Protein AF-A0A938A1R9-F1 (afdb_monomer)

Nearest PDB structures (foldseek):
  5y5z-assembly1_G  TM=2.661E-01  e=8.481E+00  Thermus thermophilus HB8

Secondary structure (DSSP, 8-state):
--HHHHHHHHHHHHHHHHHHHHHHHHHHHHHHHHHHHHHHHHHHHHHHHHHHHHHHHHHHHHHHHHHHHHS----EEEEEEETTEEEEEEESPPPPP-----

Solvent-accessible surface area (backbone atoms only — not comparable to full-atom values): 5990 Å² total; per-residue (Å²): 130,63,65,68,55,50,54,50,52,51,51,52,51,53,51,51,52,52,51,53,52,50,50,53,50,51,53,53,49,50,57,49,48,57,53,48,53,52,54,47,56,56,46,50,60,48,49,56,53,49,52,52,52,49,51,52,51,51,51,53,51,50,52,51,52,50,50,65,69,64,54,76,72,67,58,42,74,45,81,43,74,55,97,90,40,82,41,77,44,69,46,59,73,68,84,72,83,82,80,73,87,130

Structure (mmCIF, N/CA/C/O backbone):
data_AF-A0A938A1R9-F1
#
_entry.id   AF-A0A938A1R9-F1
#
loop_
_atom_site.group_PDB
_atom_site.id
_atom_site.type_symbol
_atom_site.label_atom_id
_atom_site.label_alt_id
_atom_site.label_comp_id
_atom_site.label_asym_id
_atom_site.label_entity_id
_atom_site.label_seq_id
_atom_site.pdbx_PDB_ins_code
_atom_site.Cartn_x
_atom_site.Cartn_y
_atom_site.Cartn_z
_atom_site.occupancy
_atom_site.B_iso_or_equiv
_atom_site.auth_seq_id
_atom_site.auth_comp_id
_atom_site.auth_asym_id
_atom_site.auth_atom_id
_atom_site.pdbx_PDB_model_num
ATOM 1 N N . MET A 1 1 ? 34.273 8.611 -51.301 1.00 59.75 1 MET A N 1
ATOM 2 C CA . MET A 1 1 ? 32.966 8.054 -50.863 1.00 59.75 1 MET A CA 1
ATOM 3 C C . MET A 1 1 ? 33.027 7.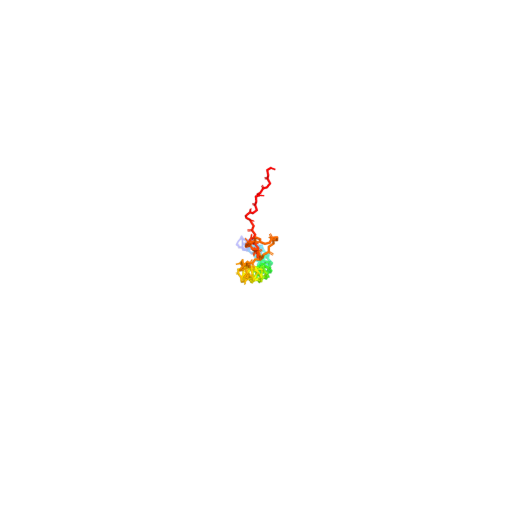185 -49.592 1.00 59.75 1 MET A C 1
ATOM 5 O O . MET A 1 1 ? 32.008 6.648 -49.179 1.00 59.75 1 MET A O 1
ATOM 9 N N . THR A 1 2 ? 34.175 7.052 -48.923 1.00 74.62 2 THR A N 1
ATOM 10 C CA . THR A 1 2 ? 34.381 6.129 -47.786 1.00 74.62 2 THR A CA 1
ATOM 11 C C . THR A 1 2 ? 34.028 6.716 -46.416 1.00 74.62 2 THR A C 1
ATOM 13 O O . THR A 1 2 ? 33.474 6.001 -45.588 1.00 74.62 2 THR A O 1
ATOM 16 N N . LYS A 1 3 ? 34.261 8.016 -46.188 1.00 79.62 3 LYS A N 1
ATOM 17 C CA . LYS A 1 3 ? 34.025 8.672 -44.886 1.00 79.62 3 LYS A CA 1
ATOM 18 C C . LYS A 1 3 ? 32.556 8.616 -44.438 1.00 79.62 3 LYS A C 1
ATOM 20 O O . LYS A 1 3 ? 32.269 8.123 -43.359 1.00 79.62 3 LYS A O 1
ATOM 25 N N . ALA A 1 4 ? 31.623 8.968 -45.325 1.00 83.81 4 ALA A N 1
ATOM 26 C CA . ALA A 1 4 ? 30.187 8.938 -45.028 1.00 83.81 4 ALA A CA 1
ATOM 27 C C . ALA A 1 4 ? 29.658 7.535 -44.660 1.00 83.81 4 ALA A C 1
ATOM 29 O O . ALA A 1 4 ? 28.756 7.408 -43.836 1.00 83.81 4 ALA A O 1
ATOM 30 N N . ARG A 1 5 ? 30.230 6.467 -45.238 1.00 84.12 5 ARG A N 1
ATOM 31 C CA . ARG A 1 5 ? 29.880 5.081 -44.883 1.00 84.12 5 ARG A CA 1
ATOM 32 C C . ARG A 1 5 ? 30.386 4.695 -43.493 1.00 84.12 5 ARG A C 1
ATOM 34 O O . ARG A 1 5 ? 29.687 3.982 -42.779 1.00 84.12 5 ARG A O 1
ATOM 41 N N . ILE A 1 6 ? 31.577 5.159 -43.119 1.00 86.38 6 ILE A N 1
ATOM 42 C CA . ILE A 1 6 ? 32.154 4.933 -41.787 1.00 86.38 6 ILE A CA 1
ATOM 43 C C . ILE A 1 6 ? 31.326 5.680 -40.737 1.00 86.38 6 ILE A C 1
ATOM 45 O O . ILE A 1 6 ? 30.896 5.065 -39.765 1.00 86.38 6 ILE A O 1
ATOM 49 N N . ASP A 1 7 ? 30.997 6.949 -40.990 1.00 90.00 7 ASP A N 1
ATOM 50 C CA . ASP A 1 7 ? 30.178 7.769 -40.090 1.00 90.00 7 ASP A CA 1
ATOM 51 C C . ASP A 1 7 ? 28.774 7.169 -39.896 1.00 90.00 7 ASP A C 1
ATOM 53 O O . ASP A 1 7 ? 28.257 7.110 -38.782 1.00 90.00 7 ASP A O 1
ATOM 57 N N . HIS A 1 8 ? 28.159 6.657 -40.968 1.00 91.38 8 HIS A N 1
ATOM 58 C CA . HIS A 1 8 ? 26.869 5.973 -40.878 1.00 91.38 8 HIS A CA 1
ATOM 59 C C . HIS A 1 8 ? 26.962 4.671 -40.070 1.00 91.38 8 HIS A C 1
ATOM 61 O O . HIS A 1 8 ? 26.070 4.370 -39.275 1.00 91.38 8 HIS A O 1
ATOM 67 N N . ARG A 1 9 ? 28.021 3.875 -40.260 1.00 92.81 9 ARG A N 1
ATOM 68 C CA . ARG A 1 9 ? 28.226 2.638 -39.493 1.00 92.81 9 ARG A CA 1
ATOM 69 C C . ARG A 1 9 ? 28.421 2.938 -38.010 1.00 92.81 9 ARG A C 1
ATOM 71 O O . ARG A 1 9 ? 27.839 2.249 -37.180 1.00 92.81 9 ARG A O 1
ATOM 78 N N . GLN A 1 10 ? 29.188 3.976 -37.696 1.00 94.44 10 GLN A N 1
ATOM 79 C CA . GLN A 1 10 ? 29.431 4.407 -36.326 1.00 94.44 10 GLN A CA 1
ATOM 80 C C . GLN A 1 10 ? 28.129 4.837 -35.636 1.00 94.44 10 GLN A C 1
ATOM 82 O O . GLN A 1 10 ? 27.797 4.317 -34.574 1.00 94.44 10 GLN A O 1
ATOM 87 N N . ARG A 1 11 ? 27.316 5.670 -36.299 1.00 95.44 11 ARG A N 1
ATOM 88 C CA . ARG A 1 11 ? 25.992 6.071 -35.789 1.00 95.44 11 ARG A CA 1
ATOM 89 C C . ARG A 1 11 ? 25.046 4.889 -35.591 1.00 95.44 11 ARG A C 1
ATOM 91 O O . ARG A 1 11 ? 24.298 4.863 -34.621 1.00 95.44 11 ARG A O 1
ATOM 98 N N . ALA A 1 12 ? 25.065 3.907 -36.492 1.00 95.50 12 ALA A N 1
ATOM 99 C CA . ALA A 1 12 ? 24.231 2.713 -36.356 1.00 95.50 12 ALA A CA 1
ATOM 100 C C . ALA A 1 12 ? 24.615 1.881 -35.120 1.00 95.50 12 ALA A C 1
ATOM 102 O O . ALA A 1 12 ? 23.736 1.373 -34.426 1.00 95.50 12 ALA A O 1
ATOM 103 N N . ILE A 1 13 ? 25.913 1.779 -34.817 1.00 96.75 13 ILE A N 1
ATOM 104 C CA . ILE A 1 13 ? 26.411 1.095 -33.616 1.00 96.75 13 ILE A CA 1
ATOM 105 C C . ILE A 1 13 ? 26.004 1.862 -32.354 1.00 96.75 13 ILE A C 1
ATOM 107 O O . ILE A 1 13 ? 25.483 1.259 -31.419 1.00 96.75 13 ILE A O 1
ATOM 111 N N . GL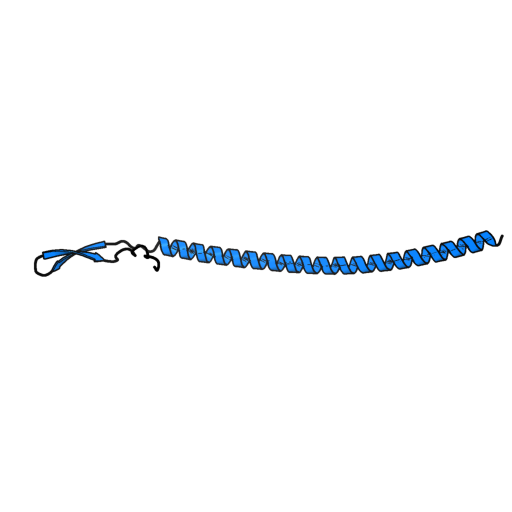U A 1 14 ? 26.182 3.184 -32.339 1.00 96.81 14 GLU A N 1
ATOM 112 C CA . GLU A 1 14 ? 25.802 4.041 -31.208 1.00 96.81 14 GLU A CA 1
ATOM 113 C C . GLU A 1 14 ? 24.300 3.965 -30.912 1.00 96.81 14 GLU A C 1
ATOM 115 O O . GLU A 1 14 ? 23.900 3.775 -29.763 1.00 96.81 14 GLU A O 1
ATOM 120 N N . LEU A 1 15 ? 23.462 4.030 -31.952 1.00 97.25 15 LEU A N 1
ATOM 121 C CA . LEU A 1 15 ? 22.013 3.877 -31.819 1.00 97.25 15 LEU A CA 1
ATOM 122 C C . LEU A 1 15 ? 21.628 2.482 -31.324 1.00 97.25 15 LEU A C 1
ATOM 124 O O . LEU A 1 15 ? 20.757 2.364 -30.465 1.00 97.25 15 LEU A O 1
ATOM 128 N N . SER A 1 16 ? 22.285 1.430 -31.821 1.00 97.50 16 SER A N 1
ATOM 129 C CA . SER A 1 16 ? 22.047 0.066 -31.343 1.00 97.50 16 SER A CA 1
ATOM 130 C C . SER A 1 16 ? 22.394 -0.074 -29.861 1.00 97.50 16 SER A C 1
ATOM 132 O O . SER A 1 16 ? 21.628 -0.676 -29.115 1.00 97.50 16 SER A O 1
ATOM 134 N N . ALA A 1 17 ? 23.514 0.502 -29.418 1.00 97.69 17 ALA A N 1
ATOM 135 C CA . ALA A 1 17 ? 23.912 0.475 -28.015 1.00 97.69 17 ALA A CA 1
ATOM 136 C C . ALA A 1 17 ? 22.917 1.245 -27.131 1.00 97.69 17 ALA A C 1
ATOM 138 O O . ALA A 1 17 ? 22.474 0.729 -26.105 1.00 97.69 17 ALA A O 1
ATOM 139 N N . ALA A 1 18 ? 22.502 2.444 -27.551 1.00 98.00 18 ALA A N 1
ATOM 140 C CA . ALA A 1 18 ? 21.504 3.238 -26.835 1.00 98.00 18 ALA A CA 1
ATOM 141 C C . ALA A 1 18 ? 20.146 2.517 -26.736 1.00 98.00 18 ALA A C 1
ATOM 143 O O . ALA A 1 18 ? 19.482 2.552 -25.697 1.00 98.00 18 ALA A O 1
ATOM 144 N N . LEU A 1 19 ? 19.738 1.822 -27.799 1.00 97.94 19 LEU A N 1
ATOM 145 C CA . LEU A 1 19 ? 18.500 1.049 -27.831 1.00 97.94 19 LEU A CA 1
ATOM 146 C C . LEU A 1 19 ? 18.546 -0.156 -26.879 1.00 97.94 19 LEU A C 1
ATOM 148 O O . LEU A 1 19 ? 17.571 -0.424 -26.183 1.00 97.94 19 LEU A O 1
ATOM 152 N N . GLU A 1 20 ? 19.674 -0.858 -26.793 1.00 98.25 20 GLU A N 1
ATOM 153 C CA . GLU A 1 20 ? 19.824 -1.958 -25.832 1.00 98.25 20 GLU A CA 1
ATOM 154 C C . GLU A 1 20 ? 19.837 -1.463 -24.379 1.00 98.25 20 GLU A C 1
ATOM 156 O O . GLU A 1 20 ? 19.155 -2.036 -23.527 1.00 98.25 20 GLU A O 1
ATOM 161 N N . ILE A 1 21 ? 20.505 -0.340 -24.097 1.00 98.12 21 ILE A N 1
ATOM 162 C CA . ILE A 1 21 ? 20.482 0.281 -22.762 1.00 98.12 21 ILE A CA 1
ATOM 163 C C . ILE A 1 21 ? 19.053 0.672 -22.370 1.00 98.12 21 ILE A C 1
ATOM 165 O O . ILE A 1 21 ? 18.602 0.368 -21.265 1.00 98.12 21 ILE A O 1
ATOM 169 N N . THR A 1 22 ? 18.318 1.321 -23.273 1.00 98.12 22 THR A N 1
ATOM 170 C CA . THR A 1 22 ? 16.947 1.776 -22.990 1.00 98.12 22 THR A CA 1
ATOM 171 C C . THR A 1 22 ? 15.968 0.616 -22.828 1.00 98.12 22 THR A C 1
ATOM 173 O O . THR A 1 22 ? 15.101 0.680 -21.957 1.00 98.12 22 THR A O 1
ATOM 176 N N . LYS A 1 23 ? 16.117 -0.477 -23.590 1.00 98.44 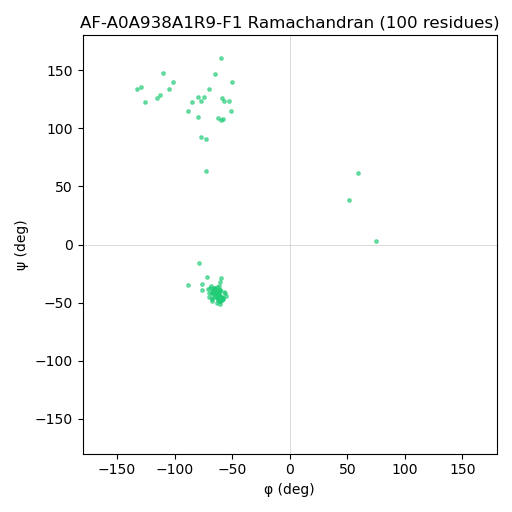23 LYS A N 1
ATOM 177 C CA . LYS A 1 23 ? 15.352 -1.715 -23.362 1.00 98.44 23 LYS A CA 1
ATOM 178 C C . LYS A 1 23 ? 15.620 -2.287 -21.975 1.00 98.44 23 LYS A C 1
ATOM 180 O O . LYS A 1 23 ? 14.668 -2.554 -21.248 1.00 98.44 23 LYS A O 1
ATOM 185 N N . PHE A 1 24 ? 16.892 -2.409 -21.596 1.00 98.44 24 PHE A N 1
ATOM 186 C CA . PHE A 1 24 ? 17.273 -2.916 -20.282 1.00 98.44 24 PHE A CA 1
ATOM 187 C C . PHE A 1 24 ? 16.681 -2.063 -19.153 1.00 98.44 24 PHE A C 1
ATOM 189 O O . PHE A 1 24 ? 16.081 -2.591 -18.219 1.00 98.44 24 PHE A O 1
ATOM 196 N N . GLN A 1 25 ? 16.782 -0.736 -19.262 1.00 98.44 25 GLN A N 1
ATOM 197 C CA . GLN A 1 25 ? 16.194 0.188 -18.291 1.00 98.44 25 GLN A CA 1
ATOM 198 C C . GLN A 1 25 ? 14.671 0.056 -18.221 1.00 98.44 25 GLN A C 1
ATOM 200 O O . GLN A 1 25 ? 14.115 -0.028 -17.130 1.00 98.44 25 GLN A O 1
ATOM 205 N N . ARG A 1 26 ? 13.987 -0.006 -19.369 1.00 98.31 26 ARG A N 1
ATOM 206 C CA . ARG A 1 26 ? 12.532 -0.202 -19.425 1.00 98.31 26 ARG A CA 1
ATOM 207 C C . ARG A 1 26 ? 12.121 -1.490 -18.718 1.00 98.31 26 ARG A C 1
ATOM 209 O O . ARG A 1 26 ? 11.161 -1.477 -17.952 1.00 98.31 26 ARG A O 1
ATOM 216 N N . ASP A 1 27 ? 12.824 -2.584 -18.975 1.00 98.50 27 ASP A N 1
ATOM 217 C CA . ASP A 1 27 ? 12.491 -3.883 -18.395 1.00 98.50 27 ASP A CA 1
ATOM 218 C C . ASP A 1 27 ? 12.772 -3.892 -16.881 1.00 98.50 27 ASP A C 1
ATOM 220 O O . ASP A 1 27 ? 11.952 -4.383 -16.104 1.00 98.50 27 ASP A O 1
ATOM 224 N N . ALA A 1 28 ? 13.845 -3.228 -16.435 1.00 98.38 28 ALA A N 1
ATOM 225 C CA . ALA A 1 28 ? 14.115 -3.004 -15.016 1.00 98.38 28 ALA A CA 1
ATOM 226 C C . ALA A 1 28 ? 13.016 -2.167 -14.334 1.00 98.38 28 ALA A C 1
ATOM 228 O O . ALA A 1 28 ? 12.568 -2.517 -13.241 1.00 98.38 28 ALA A O 1
ATOM 229 N N . TYR A 1 29 ? 12.542 -1.093 -14.973 1.00 98.56 29 TYR A N 1
ATOM 230 C CA . TYR A 1 29 ? 11.450 -0.278 -14.438 1.00 98.56 29 TYR A CA 1
ATOM 231 C C . TYR A 1 29 ? 10.124 -1.036 -14.391 1.00 98.56 29 TYR A C 1
ATOM 233 O O . TYR A 1 29 ? 9.405 -0.918 -13.404 1.00 98.56 29 TYR A O 1
ATOM 241 N N . ARG A 1 30 ? 9.812 -1.862 -15.397 1.00 98.56 30 ARG A N 1
ATOM 242 C CA . ARG A 1 30 ? 8.621 -2.729 -15.372 1.00 98.56 30 ARG A CA 1
ATOM 243 C C . ARG A 1 30 ? 8.644 -3.684 -14.183 1.00 98.56 30 ARG A C 1
ATOM 245 O O . ARG A 1 30 ? 7.682 -3.720 -13.425 1.00 98.56 30 ARG A O 1
ATOM 252 N N . ALA A 1 31 ? 9.769 -4.358 -13.955 1.00 98.25 31 ALA A N 1
ATOM 253 C CA . ALA A 1 31 ? 9.925 -5.240 -12.800 1.00 98.25 31 ALA A CA 1
ATOM 254 C C . ALA A 1 31 ? 9.791 -4.487 -11.459 1.00 98.25 31 ALA A C 1
ATOM 256 O O . ALA A 1 31 ? 9.256 -5.017 -10.484 1.00 98.25 31 ALA A O 1
ATOM 257 N N . GLN A 1 32 ? 10.264 -3.237 -11.390 1.00 98.50 32 GLN A N 1
ATOM 258 C CA . GLN A 1 32 ? 10.076 -2.395 -10.206 1.00 98.50 32 GLN A CA 1
ATOM 259 C C . GLN A 1 32 ? 8.609 -2.009 -9.995 1.00 98.50 32 GLN A C 1
ATOM 261 O O . GLN A 1 32 ? 8.148 -2.062 -8.857 1.00 98.50 32 GLN A O 1
ATOM 266 N N . ILE A 1 33 ? 7.887 -1.657 -11.061 1.00 98.56 33 ILE A N 1
ATOM 267 C CA . ILE A 1 33 ? 6.457 -1.328 -11.006 1.00 98.56 33 ILE A CA 1
ATOM 268 C C . ILE A 1 33 ? 5.663 -2.529 -10.493 1.00 98.56 33 ILE A C 1
ATOM 270 O O . ILE A 1 33 ? 4.970 -2.392 -9.491 1.00 98.56 33 ILE A O 1
ATOM 274 N N . GLU A 1 34 ? 5.851 -3.717 -11.071 1.00 98.38 34 GLU A N 1
ATOM 275 C CA . GLU A 1 34 ? 5.155 -4.940 -10.635 1.00 98.38 34 GLU A CA 1
ATOM 276 C C . GLU A 1 34 ? 5.398 -5.238 -9.145 1.00 98.38 34 GLU A C 1
ATOM 278 O O . GLU A 1 34 ? 4.481 -5.559 -8.387 1.00 98.38 34 GLU A O 1
ATOM 283 N N . LYS A 1 35 ? 6.642 -5.070 -8.680 1.00 98.31 35 LYS A N 1
ATOM 284 C CA . LYS A 1 35 ? 6.989 -5.248 -7.265 1.00 98.31 35 LYS A CA 1
ATOM 285 C C . LYS A 1 35 ? 6.329 -4.201 -6.365 1.00 98.31 35 LYS A C 1
ATOM 287 O O . LYS A 1 35 ? 5.981 -4.510 -5.223 1.00 98.31 35 LYS A O 1
ATOM 292 N N . LEU A 1 36 ? 6.215 -2.958 -6.827 1.00 98.56 36 LEU A N 1
ATOM 293 C CA . LEU A 1 36 ? 5.553 -1.886 -6.083 1.00 98.56 36 LEU A CA 1
ATOM 294 C C . LEU A 1 36 ? 4.041 -2.107 -6.017 1.00 98.56 36 LEU A C 1
ATOM 296 O O . LEU A 1 36 ? 3.476 -1.961 -4.938 1.00 98.56 36 LEU A O 1
ATOM 300 N N . GLU A 1 37 ? 3.414 -2.533 -7.110 1.00 98.50 37 GLU A N 1
ATOM 301 C CA . GLU A 1 37 ? 1.991 -2.885 -7.156 1.00 98.50 37 GLU A CA 1
ATOM 302 C C . GLU A 1 37 ? 1.662 -4.015 -6.176 1.00 98.50 37 GLU A C 1
ATOM 304 O O . GLU A 1 37 ? 0.725 -3.900 -5.387 1.00 98.50 37 GLU A O 1
ATOM 309 N N . GLN A 1 38 ? 2.486 -5.069 -6.135 1.00 98.44 38 GLN A N 1
ATOM 310 C CA . GLN A 1 38 ? 2.333 -6.150 -5.155 1.00 98.44 38 GLN A CA 1
ATOM 311 C C . GLN A 1 38 ? 2.443 -5.642 -3.712 1.00 98.44 38 GLN A C 1
ATOM 313 O O . GLN A 1 38 ? 1.614 -5.971 -2.864 1.00 98.44 38 GLN A O 1
ATOM 318 N N . ARG A 1 39 ? 3.448 -4.805 -3.427 1.00 98.31 39 ARG A N 1
ATOM 319 C CA . ARG A 1 39 ? 3.639 -4.223 -2.089 1.00 98.31 39 ARG A CA 1
ATOM 320 C C . ARG A 1 39 ? 2.479 -3.329 -1.670 1.00 98.31 39 ARG A C 1
ATOM 322 O O . ARG A 1 39 ? 2.150 -3.312 -0.485 1.00 98.31 39 ARG A O 1
ATOM 329 N N . LEU A 1 40 ? 1.902 -2.589 -2.613 1.00 98.44 40 LEU A N 1
ATOM 330 C CA . LEU A 1 40 ? 0.750 -1.729 -2.375 1.00 98.44 40 LEU A CA 1
ATOM 331 C C . LEU A 1 40 ? -0.487 -2.574 -2.060 1.00 98.44 40 LEU A C 1
ATOM 333 O O . LEU A 1 40 ? -1.072 -2.396 -0.999 1.00 98.44 40 LEU A O 1
ATOM 337 N N . ALA A 1 41 ? -0.776 -3.596 -2.868 1.00 98.38 41 ALA A N 1
ATOM 338 C CA . ALA A 1 41 ? -1.876 -4.523 -2.604 1.00 98.38 41 ALA A CA 1
ATOM 339 C C . ALA A 1 41 ? -1.752 -5.217 -1.231 1.00 98.38 41 ALA A C 1
ATOM 341 O O . ALA A 1 41 ? -2.732 -5.367 -0.502 1.00 98.38 41 ALA A O 1
ATOM 342 N N . ASP A 1 42 ? -0.543 -5.622 -0.834 1.00 98.31 42 ASP A N 1
ATOM 343 C CA . ASP A 1 42 ? -0.310 -6.210 0.489 1.00 98.31 42 ASP A CA 1
ATOM 344 C C . ASP A 1 42 ? -0.403 -5.191 1.634 1.00 98.31 42 ASP A C 1
ATOM 346 O O . ASP A 1 42 ? -0.701 -5.562 2.775 1.00 98.31 42 ASP A O 1
ATOM 350 N N . ALA A 1 43 ? -0.117 -3.914 1.374 1.00 98.19 43 ALA A N 1
ATOM 351 C CA . ALA A 1 43 ? -0.336 -2.839 2.333 1.00 98.19 43 ALA A CA 1
ATOM 352 C C . ALA A 1 43 ? -1.831 -2.569 2.524 1.00 98.19 43 ALA A C 1
ATOM 354 O O . ALA A 1 43 ? -2.271 -2.535 3.672 1.00 98.19 43 ALA A O 1
ATOM 355 N N . ASP A 1 44 ? -2.601 -2.506 1.440 1.00 98.50 44 ASP A N 1
ATOM 356 C CA . ASP A 1 44 ? -4.049 -2.289 1.480 1.00 98.50 44 ASP A CA 1
ATOM 357 C C . ASP A 1 44 ? -4.748 -3.414 2.251 1.00 98.50 44 ASP A C 1
ATOM 359 O O . ASP A 1 44 ? -5.432 -3.161 3.240 1.00 98.50 44 ASP A O 1
ATOM 363 N N . ARG A 1 45 ? -4.437 -4.683 1.950 1.00 98.44 45 ARG A N 1
ATOM 364 C CA . ARG A 1 45 ? -4.970 -5.830 2.716 1.00 98.44 45 ARG A CA 1
ATOM 365 C C . ARG A 1 45 ? -4.586 -5.808 4.196 1.00 98.44 45 ARG A C 1
ATOM 367 O O . ARG A 1 45 ? -5.248 -6.434 5.028 1.00 98.44 45 ARG A O 1
ATOM 374 N N . ARG A 1 46 ? -3.440 -5.219 4.556 1.00 98.00 46 ARG A N 1
ATOM 375 C CA . ARG A 1 46 ? -3.046 -5.055 5.968 1.00 98.00 46 ARG A CA 1
ATOM 376 C C . ARG A 1 46 ? -3.828 -3.924 6.624 1.00 98.00 46 ARG A C 1
ATOM 378 O O . ARG A 1 46 ? -4.213 -4.096 7.777 1.00 98.00 46 ARG A O 1
ATOM 385 N N . ALA A 1 47 ? -4.063 -2.827 5.908 1.00 98.31 47 ALA A N 1
ATOM 386 C CA . ALA A 1 47 ? -4.873 -1.710 6.373 1.00 98.31 47 ALA A CA 1
ATOM 387 C C . ALA A 1 47 ? -6.324 -2.147 6.612 1.00 98.31 47 ALA A C 1
ATOM 389 O O . ALA A 1 47 ? -6.801 -2.015 7.732 1.00 98.31 47 ALA A O 1
ATOM 390 N N . GLU A 1 48 ? -6.960 -2.815 5.646 1.00 98.25 48 GLU A N 1
ATOM 391 C CA . GLU A 1 48 ? -8.330 -3.340 5.774 1.00 98.25 48 GLU A CA 1
ATOM 392 C C . GLU A 1 48 ? -8.485 -4.260 6.996 1.00 98.25 48 GLU A C 1
ATOM 394 O O . GLU A 1 48 ? -9.421 -4.140 7.786 1.00 98.25 48 GLU A O 1
ATOM 399 N N . ARG A 1 49 ? -7.523 -5.167 7.212 1.00 98.25 49 ARG A N 1
ATOM 400 C CA . ARG A 1 49 ? -7.516 -6.042 8.396 1.00 98.25 49 ARG A CA 1
ATOM 401 C C . ARG A 1 49 ? -7.329 -5.269 9.698 1.00 98.25 49 ARG A C 1
ATOM 403 O O . ARG A 1 49 ? -7.899 -5.657 10.717 1.00 98.25 49 ARG A O 1
ATOM 410 N N . ALA A 1 50 ? -6.501 -4.228 9.699 1.00 98.12 50 ALA A N 1
ATOM 411 C CA . ALA A 1 50 ? -6.303 -3.389 10.874 1.00 98.12 50 ALA A CA 1
ATOM 412 C C . ALA A 1 50 ? -7.571 -2.587 11.199 1.00 98.12 50 ALA A C 1
ATOM 414 O O . ALA A 1 50 ? -7.965 -2.535 12.362 1.00 98.12 50 ALA A O 1
ATOM 415 N N . GLU A 1 51 ? -8.241 -2.044 10.183 1.00 98.31 51 GLU A N 1
ATOM 416 C CA . GLU A 1 51 ? -9.519 -1.343 10.314 1.00 98.31 51 GLU A CA 1
ATOM 417 C C . GLU A 1 51 ? -10.617 -2.265 10.847 1.00 98.31 51 GLU A C 1
ATOM 419 O O . GLU A 1 51 ? -11.293 -1.908 11.811 1.00 98.31 51 GLU A O 1
ATOM 424 N N . ALA A 1 52 ? -10.739 -3.483 10.310 1.00 98.19 52 ALA A N 1
ATOM 425 C CA . ALA A 1 52 ? -11.705 -4.468 10.793 1.00 98.19 52 ALA A CA 1
ATOM 426 C C . ALA A 1 52 ? -11.491 -4.809 12.279 1.00 98.19 52 ALA A C 1
ATOM 428 O O . ALA A 1 52 ? -12.439 -4.810 13.064 1.00 98.19 52 ALA A O 1
ATOM 429 N N . ARG A 1 53 ? -10.235 -5.032 12.692 1.00 97.94 53 ARG A N 1
ATOM 430 C CA . ARG A 1 53 ? -9.890 -5.303 14.100 1.00 97.94 53 ARG A CA 1
ATOM 431 C C . ARG A 1 53 ? -10.154 -4.108 15.009 1.00 97.94 53 ARG A C 1
ATOM 433 O O . ARG A 1 53 ? -10.583 -4.291 16.146 1.00 97.94 53 ARG A O 1
ATOM 440 N N . LEU A 1 54 ? -9.876 -2.895 14.534 1.00 98.12 54 LEU A N 1
ATOM 441 C CA . LEU A 1 54 ? -10.151 -1.676 15.287 1.00 98.12 54 LEU A CA 1
ATOM 442 C C . LEU A 1 54 ? -11.656 -1.503 15.479 1.00 98.12 54 LEU A C 1
ATOM 444 O O . LEU A 1 54 ? -12.096 -1.237 16.594 1.00 98.12 54 LEU A O 1
ATOM 448 N N . HIS A 1 55 ? -12.439 -1.730 14.426 1.00 98.19 55 HIS A N 1
ATOM 449 C CA . HIS A 1 55 ? -13.891 -1.676 14.486 1.00 98.19 55 HIS A CA 1
ATOM 450 C C . HIS A 1 55 ? -14.464 -2.687 15.489 1.00 98.19 55 HIS A C 1
ATOM 452 O O . HIS A 1 55 ? -15.262 -2.310 16.346 1.00 98.19 55 HIS A O 1
ATOM 458 N N . GLU A 1 56 ? -14.006 -3.941 15.447 1.00 97.94 56 GLU A N 1
ATOM 459 C CA . GLU A 1 56 ? -14.396 -4.983 16.407 1.00 97.94 56 GLU A CA 1
ATOM 460 C C . GLU A 1 56 ? -14.058 -4.576 17.852 1.00 97.94 56 GLU A C 1
ATOM 462 O O . GLU A 1 56 ? -14.907 -4.642 18.742 1.00 97.94 56 GLU A O 1
ATOM 467 N N . ALA A 1 57 ? -12.842 -4.073 18.089 1.00 97.44 57 ALA A N 1
ATOM 468 C CA . ALA A 1 57 ? -12.428 -3.594 19.406 1.00 97.44 57 ALA A CA 1
ATOM 469 C C . ALA A 1 57 ? -13.285 -2.418 19.897 1.00 97.44 57 ALA A C 1
ATOM 471 O O . ALA A 1 57 ? -13.682 -2.388 21.063 1.00 97.44 57 ALA A O 1
ATOM 472 N N . THR A 1 58 ? -13.615 -1.469 19.018 1.00 97.50 58 THR A N 1
ATOM 473 C CA . THR A 1 58 ? -14.505 -0.351 19.347 1.00 97.50 58 THR A CA 1
ATOM 474 C C . THR A 1 58 ? -15.903 -0.839 19.724 1.00 97.50 58 THR A C 1
ATOM 476 O O . THR A 1 58 ? -16.457 -0.362 20.714 1.00 97.50 58 THR A O 1
ATOM 479 N N . GLN A 1 59 ? -16.462 -1.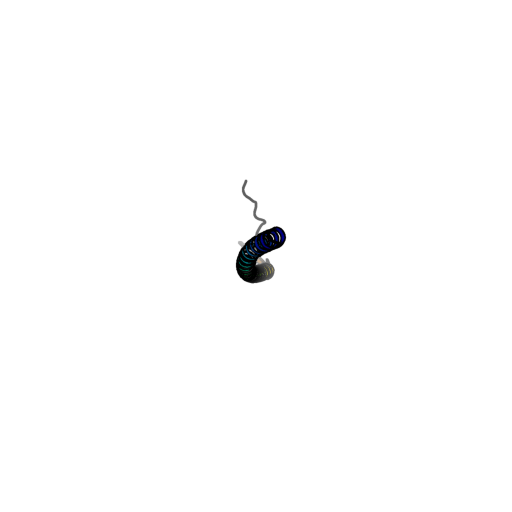813 19.000 1.00 97.62 59 GLN A N 1
ATOM 480 C CA . GLN A 1 59 ? -17.757 -2.404 19.351 1.00 97.62 59 GLN A CA 1
ATOM 481 C C . GLN A 1 59 ? -17.713 -3.097 20.717 1.00 97.62 59 GLN A C 1
ATOM 483 O O . GLN A 1 59 ? -18.587 -2.863 21.551 1.00 97.62 59 GLN A O 1
ATOM 488 N N . MET A 1 60 ? -16.682 -3.907 20.981 1.00 96.69 60 MET A N 1
ATOM 489 C CA . MET A 1 60 ? -16.512 -4.576 22.276 1.00 96.69 60 MET A CA 1
ATOM 490 C C . MET A 1 60 ? -16.428 -3.570 23.429 1.00 96.69 60 MET A C 1
ATOM 492 O O . MET A 1 60 ? -17.115 -3.733 24.437 1.00 96.69 60 MET A O 1
ATOM 496 N N . LEU A 1 61 ? -15.637 -2.504 23.270 1.00 95.94 61 LEU A N 1
ATOM 497 C CA . LEU A 1 61 ? -15.515 -1.442 24.272 1.00 95.94 61 LEU A CA 1
ATOM 498 C C . LEU A 1 61 ? -16.827 -0.677 24.470 1.00 95.94 61 LEU A C 1
ATOM 500 O O . LEU A 1 61 ? -17.189 -0.377 25.605 1.00 95.94 61 LEU A O 1
ATOM 504 N N . SER A 1 62 ? -17.557 -0.392 23.391 1.00 94.94 62 SER A N 1
ATOM 505 C CA . SER A 1 62 ? -18.867 0.257 23.469 1.00 94.94 62 SER A CA 1
ATOM 506 C C . SER A 1 62 ? -19.873 -0.608 24.233 1.00 94.94 62 SER A C 1
ATOM 508 O O . SER A 1 62 ? -20.530 -0.117 25.151 1.00 94.94 62 SER A O 1
ATO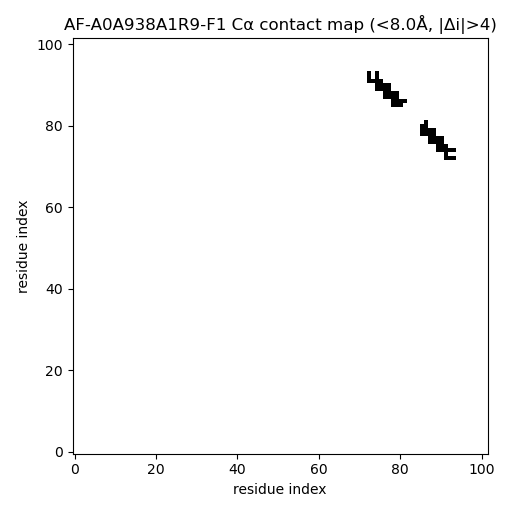M 510 N N . ASN A 1 63 ? -19.928 -1.908 23.935 1.00 94.06 63 ASN A N 1
ATOM 511 C CA . ASN A 1 63 ? -20.785 -2.858 24.643 1.00 94.06 63 ASN A CA 1
ATOM 512 C C . ASN A 1 63 ? -20.416 -2.959 26.127 1.00 94.06 63 ASN A C 1
ATOM 514 O O . ASN A 1 63 ? -21.303 -2.929 26.979 1.00 94.06 63 ASN A O 1
ATOM 518 N N . LEU A 1 64 ? -19.120 -3.025 26.446 1.00 91.88 64 LEU A N 1
ATOM 519 C CA . LEU A 1 64 ? -18.640 -3.040 27.827 1.00 91.88 64 LEU A CA 1
ATOM 520 C C . LEU A 1 64 ? -19.030 -1.756 28.575 1.00 91.88 64 LEU A C 1
ATOM 522 O O . LEU A 1 64 ? -19.488 -1.822 29.714 1.00 91.88 64 LEU A O 1
ATOM 526 N N . ALA A 1 65 ? -18.890 -0.593 27.935 1.00 88.81 65 ALA A N 1
ATOM 527 C CA . ALA A 1 65 ? -19.273 0.689 28.519 1.00 88.81 65 ALA A CA 1
ATOM 528 C C . ALA A 1 65 ? -20.785 0.764 28.787 1.00 88.81 65 ALA A C 1
ATOM 530 O O . ALA A 1 65 ? -21.199 1.174 29.871 1.00 88.81 65 ALA A O 1
ATOM 531 N N . LEU A 1 66 ? -21.615 0.315 27.840 1.00 88.88 66 LEU A N 1
ATOM 532 C CA . LEU A 1 66 ? -23.064 0.236 28.031 1.00 88.88 66 LEU A CA 1
ATOM 533 C C . LEU A 1 66 ? -23.430 -0.712 29.176 1.00 88.88 66 LEU A C 1
ATOM 535 O O . LEU A 1 66 ? -24.254 -0.356 30.014 1.00 88.88 66 LEU A O 1
ATOM 539 N N . GLN A 1 67 ? -22.787 -1.879 29.263 1.00 83.94 67 GLN A N 1
ATOM 540 C CA . GLN A 1 67 ? -22.985 -2.810 30.375 1.00 83.94 67 GLN A CA 1
ATOM 541 C C . GLN A 1 67 ? -22.622 -2.167 31.719 1.00 83.94 67 GLN A C 1
ATOM 543 O O . GLN A 1 67 ? -23.426 -2.225 32.647 1.00 83.94 67 GLN A O 1
ATOM 548 N N . ALA A 1 68 ? -21.479 -1.483 31.803 1.00 77.00 68 ALA A N 1
ATOM 549 C CA . ALA A 1 68 ? -21.032 -0.794 33.012 1.00 77.00 68 ALA A CA 1
ATOM 550 C C . ALA A 1 68 ? -22.003 0.306 33.478 1.00 77.00 68 ALA A C 1
ATOM 552 O O . ALA A 1 68 ? -22.237 0.442 34.676 1.00 77.00 68 ALA A O 1
ATOM 553 N N . VAL A 1 69 ? -22.596 1.063 32.548 1.00 75.38 69 VAL A N 1
ATOM 554 C CA . VAL A 1 69 ? -23.597 2.102 32.860 1.00 75.38 69 VAL A CA 1
ATOM 555 C C . VAL A 1 69 ? -24.968 1.498 33.182 1.00 75.38 69 VAL A C 1
ATOM 557 O O . VAL A 1 69 ? -25.704 2.031 34.010 1.00 75.38 69 VAL A O 1
ATOM 560 N N . SER A 1 70 ? -25.328 0.390 32.531 1.00 64.12 7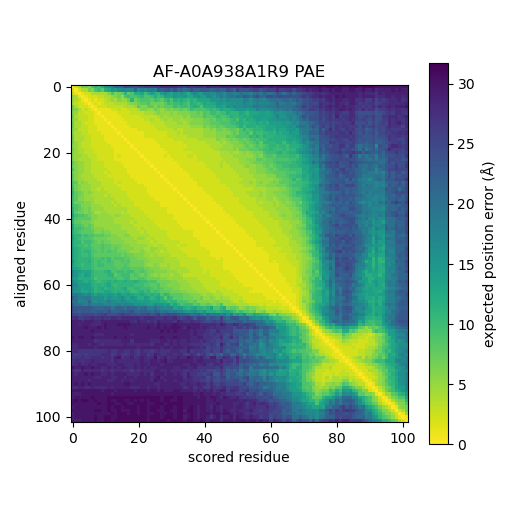0 SER A N 1
ATOM 561 C CA . SER A 1 70 ? -26.625 -0.274 32.708 1.00 64.12 70 SER A CA 1
ATOM 562 C C . SER A 1 70 ? -26.722 -1.125 33.972 1.00 64.12 70 SER A C 1
ATOM 564 O O . SER A 1 70 ? -27.840 -1.447 34.374 1.00 64.12 70 SER A O 1
ATOM 566 N N . LEU A 1 71 ? -25.593 -1.468 34.611 1.00 58.84 71 LEU A N 1
ATOM 567 C CA . LEU A 1 71 ? -25.576 -2.078 35.939 1.00 58.84 71 LEU A CA 1
ATOM 568 C C . LEU A 1 71 ? -26.252 -1.109 36.915 1.00 58.84 71 LEU A C 1
ATOM 570 O O . LEU A 1 71 ? -25.672 -0.079 37.269 1.00 58.84 71 LEU A O 1
ATOM 574 N N . PRO A 1 72 ? -27.478 -1.401 37.382 1.00 56.81 72 PRO A N 1
ATOM 575 C CA . PRO A 1 72 ? -28.126 -0.554 38.349 1.00 56.81 72 PRO A CA 1
ATOM 576 C C . PRO A 1 72 ? -27.466 -0.863 39.686 1.00 56.81 72 PRO A C 1
ATOM 578 O O . PRO A 1 72 ? -27.923 -1.726 40.435 1.00 56.81 72 PRO A O 1
ATOM 581 N N . THR A 1 73 ? -26.432 -0.110 40.048 1.00 60.38 73 THR A N 1
ATOM 582 C CA . THR A 1 73 ? -26.103 0.077 41.463 1.00 60.38 73 THR A CA 1
ATOM 583 C C . THR A 1 73 ? -27.162 1.006 42.047 1.00 60.38 73 THR A C 1
ATOM 585 O O . THR A 1 73 ? -26.898 2.142 42.428 1.00 60.38 73 THR A O 1
ATOM 588 N N . ARG A 1 74 ? -28.425 0.561 42.045 1.00 57.50 74 ARG A N 1
ATOM 589 C CA . ARG A 1 74 ? -29.453 1.202 42.855 1.00 57.50 74 ARG A CA 1
ATOM 590 C C . ARG A 1 74 ? -29.140 0.806 44.285 1.00 57.50 74 ARG A C 1
ATOM 592 O O . ARG A 1 74 ? -29.581 -0.244 44.744 1.00 57.50 74 ARG A O 1
ATOM 599 N N . SER A 1 75 ? -28.344 1.638 44.950 1.00 67.88 75 SER A N 1
ATOM 600 C CA . SER A 1 75 ? -28.241 1.633 46.402 1.00 67.88 75 SER A CA 1
ATOM 601 C C . SER A 1 75 ? -29.666 1.698 46.937 1.00 67.88 75 SER A C 1
ATOM 603 O O . SER A 1 75 ? -30.382 2.668 46.677 1.00 67.88 75 SER A O 1
ATOM 605 N N . ASN A 1 76 ? -30.114 0.647 47.610 1.00 70.94 76 ASN A N 1
ATOM 606 C CA . ASN A 1 76 ? -31.395 0.662 48.297 1.00 70.94 76 ASN A CA 1
ATOM 607 C C . ASN A 1 76 ? -31.129 0.658 49.805 1.00 70.94 76 ASN A C 1
ATOM 609 O O . ASN A 1 76 ? -30.111 0.151 50.272 1.00 70.94 76 ASN A O 1
ATOM 613 N N . ALA A 1 77 ? -32.006 1.299 50.568 1.00 80.62 77 ALA A N 1
ATOM 614 C CA . ALA A 1 77 ? -31.9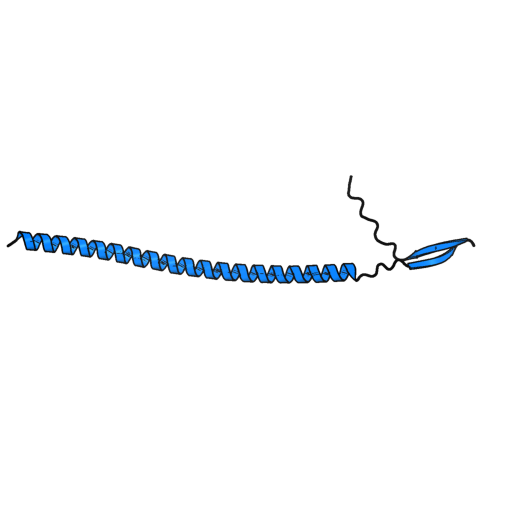21 1.328 52.019 1.00 80.62 77 ALA A CA 1
ATOM 615 C C . ALA A 1 77 ? -33.146 0.609 52.571 1.00 80.62 77 ALA A C 1
ATOM 617 O O . ALA A 1 77 ? -34.276 0.934 52.212 1.00 80.62 77 ALA A O 1
ATOM 618 N N . THR A 1 78 ? -32.911 -0.378 53.422 1.00 82.31 78 THR A N 1
ATOM 619 C CA . THR A 1 78 ? -33.957 -1.073 54.171 1.00 82.31 78 THR A CA 1
ATOM 620 C C . THR A 1 78 ? -33.792 -0.744 55.640 1.00 82.31 78 THR A C 1
ATOM 622 O O . THR A 1 78 ? -32.696 -0.881 56.185 1.00 82.31 78 THR A O 1
ATOM 625 N N . GLU A 1 79 ? -34.869 -0.307 56.275 1.00 85.56 79 GLU A N 1
ATOM 626 C CA . GLU A 1 79 ? -34.902 -0.089 57.714 1.00 85.56 79 GLU A CA 1
ATOM 627 C C . GLU A 1 79 ? -34.962 -1.444 58.434 1.00 85.56 79 GLU A C 1
ATOM 629 O O . GLU A 1 79 ? -35.787 -2.298 58.102 1.00 85.56 79 GLU A O 1
ATOM 634 N N . VAL A 1 80 ? -34.045 -1.672 59.376 1.00 87.94 80 VAL A N 1
ATOM 635 C CA . VAL A 1 80 ? -33.934 -2.920 60.140 1.00 87.94 80 VAL A CA 1
ATOM 636 C C . VAL A 1 80 ? -33.780 -2.586 61.620 1.00 87.94 80 VAL A C 1
ATOM 638 O O . VAL A 1 80 ? -32.973 -1.739 61.997 1.00 87.94 80 VAL A O 1
ATOM 641 N N . LEU A 1 81 ? -34.538 -3.277 62.468 1.00 88.50 81 LEU A N 1
ATOM 642 C CA . LEU A 1 81 ? -34.424 -3.177 63.921 1.00 88.50 81 LEU A CA 1
ATOM 643 C C . LEU A 1 81 ? -33.318 -4.112 64.423 1.00 88.50 81 LEU A C 1
ATOM 645 O O . LEU A 1 81 ? -33.386 -5.321 64.209 1.00 88.50 81 LEU A O 1
ATOM 649 N N . VAL A 1 82 ? -32.325 -3.560 65.118 1.00 84.62 82 VAL A N 1
ATOM 650 C CA . VAL A 1 82 ? -31.268 -4.310 65.814 1.00 84.62 82 VAL A CA 1
ATOM 651 C C . VAL A 1 82 ? -31.265 -3.852 67.268 1.00 84.62 82 VAL A C 1
ATOM 653 O O . VAL A 1 82 ? -31.178 -2.656 67.539 1.00 84.62 82 VAL A O 1
ATOM 656 N N . ASP A 1 83 ? -31.439 -4.785 68.205 1.00 84.56 83 ASP A N 1
ATOM 657 C CA . ASP A 1 83 ? -31.516 -4.508 69.649 1.00 84.56 83 ASP A CA 1
ATOM 658 C C . ASP A 1 83 ? -32.542 -3.416 70.024 1.00 84.56 83 ASP A C 1
ATOM 660 O O . ASP A 1 83 ? -32.303 -2.560 70.877 1.00 84.56 83 ASP A O 1
ATOM 664 N N . GLY A 1 84 ? -33.691 -3.407 69.338 1.00 86.31 84 GLY A N 1
ATOM 665 C CA . GLY A 1 84 ? -34.765 -2.428 69.550 1.00 86.31 84 GLY A CA 1
ATOM 666 C C . GLY A 1 84 ? -34.490 -1.029 68.983 1.00 86.31 84 GLY A C 1
ATOM 667 O O . GLY A 1 84 ? -35.325 -0.141 69.139 1.00 86.31 84 GLY A O 1
ATOM 668 N N . LYS A 1 85 ? -33.354 -0.817 68.306 1.00 82.06 85 LYS A N 1
ATOM 669 C CA . LYS A 1 85 ? -33.006 0.441 67.632 1.00 82.06 85 LYS A CA 1
ATOM 670 C C . LYS A 1 85 ? -33.171 0.290 66.127 1.00 82.06 85 LYS A C 1
ATOM 672 O O . LYS A 1 85 ? -32.720 -0.695 65.546 1.00 82.06 85 LYS A O 1
ATOM 677 N N . SER A 1 86 ? -33.815 1.270 65.501 1.00 85.75 86 SER A N 1
ATOM 678 C CA . SER A 1 86 ? -33.981 1.282 64.050 1.00 85.75 86 SER A CA 1
ATOM 679 C C . SER A 1 86 ? -32.708 1.771 63.360 1.00 85.75 86 SER A C 1
ATOM 681 O O . SER A 1 86 ? -32.180 2.829 63.711 1.00 85.75 86 SER A O 1
ATOM 683 N N . ILE A 1 87 ? -32.197 0.996 62.403 1.00 87.75 87 ILE A N 1
ATOM 684 C CA . ILE A 1 87 ? -30.989 1.305 61.634 1.00 87.75 87 ILE A CA 1
ATOM 685 C C . ILE A 1 87 ? -31.299 1.167 60.141 1.00 87.75 87 ILE A C 1
ATOM 687 O O . ILE A 1 87 ? -31.902 0.190 59.697 1.00 87.75 87 ILE A O 1
ATOM 691 N N . LEU A 1 88 ? -30.840 2.128 59.338 1.00 84.62 88 LEU A N 1
ATOM 692 C CA . LEU A 1 88 ? -30.888 2.029 57.881 1.00 84.62 88 LEU A CA 1
ATOM 693 C C . LEU A 1 88 ? -29.743 1.144 57.386 1.00 84.62 88 LEU A C 1
ATOM 695 O O . LEU A 1 88 ? -28.575 1.533 57.416 1.00 84.62 88 LEU A O 1
ATOM 699 N N . ARG A 1 89 ? -30.080 -0.047 56.896 1.00 82.62 89 ARG A N 1
ATOM 700 C CA . ARG A 1 89 ? -29.137 -0.924 56.208 1.00 82.62 89 ARG A CA 1
ATOM 701 C C . ARG A 1 89 ? -29.132 -0.585 54.723 1.00 82.62 89 ARG A C 1
ATOM 703 O O . ARG A 1 89 ? -30.128 -0.790 54.033 1.00 82.62 89 ARG A O 1
ATOM 710 N N . LEU A 1 90 ? -27.998 -0.098 54.231 1.00 80.75 90 LEU A N 1
ATOM 711 C CA . LEU A 1 90 ? -27.754 0.074 52.802 1.00 80.75 90 LEU A CA 1
ATOM 712 C C . LEU A 1 90 ? -27.439 -1.287 52.177 1.00 80.75 90 LEU A C 1
ATOM 714 O O . LEU A 1 90 ? -26.486 -1.948 52.594 1.00 80.75 90 LEU A O 1
ATOM 718 N N . ASN A 1 91 ? -28.204 -1.697 51.167 1.00 71.94 91 ASN A N 1
ATOM 719 C CA . ASN A 1 91 ? -27.819 -2.803 50.303 1.00 71.94 91 ASN A CA 1
ATOM 720 C C . ASN A 1 91 ? -27.277 -2.242 48.989 1.00 71.94 91 ASN A C 1
ATOM 722 O O . ASN A 1 91 ? -27.794 -1.271 48.435 1.00 71.94 91 ASN A O 1
ATOM 726 N N . ASN A 1 92 ? -26.219 -2.887 48.506 1.00 65.50 92 ASN A N 1
ATOM 727 C CA . ASN A 1 92 ? -25.462 -2.467 47.334 1.00 65.50 92 ASN A CA 1
ATOM 728 C C . ASN A 1 92 ? -24.867 -1.049 47.489 1.00 65.50 92 ASN A C 1
ATOM 730 O O . ASN A 1 92 ? -25.239 -0.139 46.747 1.00 65.50 92 ASN A O 1
ATOM 734 N N . PRO A 1 93 ? -23.986 -0.828 48.488 1.00 65.00 93 PRO A N 1
ATOM 735 C CA . PRO A 1 93 ? -23.305 0.452 48.634 1.00 65.00 93 PRO A CA 1
ATOM 736 C C . PRO A 1 93 ? -22.510 0.735 47.355 1.00 65.00 93 PRO A C 1
ATOM 738 O O . PRO A 1 93 ? -21.733 -0.108 46.909 1.00 65.00 93 PRO A O 1
ATOM 741 N N . GLY A 1 94 ? -22.735 1.900 46.743 1.00 58.09 94 GLY A N 1
ATOM 742 C CA . GLY A 1 94 ? -21.985 2.330 45.564 1.00 58.09 94 GLY A CA 1
ATOM 743 C C . G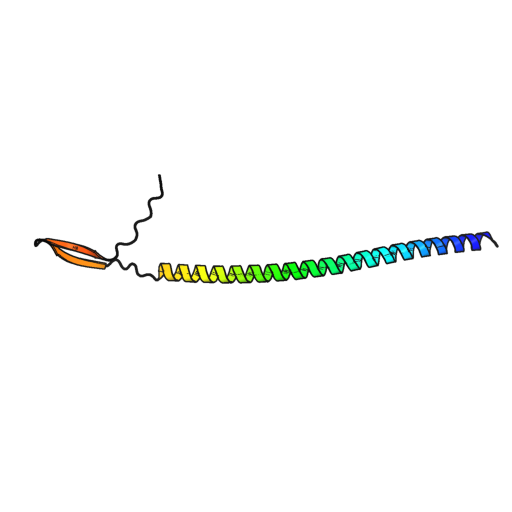LY A 1 94 ? -20.478 2.204 45.787 1.00 58.09 94 GLY A C 1
ATOM 744 O O . GLY A 1 94 ? -19.995 2.490 46.883 1.00 58.09 94 GLY A O 1
ATOM 745 N N . LEU A 1 95 ? -19.747 1.749 44.762 1.00 54.34 95 LEU A N 1
ATOM 746 C CA . LEU A 1 95 ? -18.292 1.613 44.829 1.00 54.34 95 LEU A CA 1
ATOM 747 C C . LEU A 1 95 ? -17.681 2.959 45.277 1.00 54.34 95 LEU A C 1
ATOM 749 O O . LEU A 1 95 ? -17.947 3.974 44.625 1.00 54.34 95 LEU A O 1
ATOM 753 N N . PRO A 1 96 ? -16.888 3.010 46.363 1.00 54.31 96 PRO A N 1
ATOM 754 C CA . PRO A 1 96 ? -16.187 4.232 46.730 1.00 54.31 96 PRO A CA 1
ATOM 755 C C . PRO A 1 96 ? -15.159 4.580 45.638 1.00 54.31 96 PRO A C 1
ATOM 757 O O . PRO A 1 96 ? -14.594 3.664 45.029 1.00 54.31 96 PRO A O 1
ATOM 760 N N . PRO A 1 97 ? -14.891 5.873 45.367 1.00 47.50 97 PRO A N 1
ATOM 761 C CA . PRO A 1 97 ? -13.820 6.253 44.454 1.00 47.50 97 PRO A CA 1
ATOM 762 C C . PRO A 1 97 ? -12.511 5.645 44.963 1.00 47.50 97 PRO A C 1
ATOM 764 O O . PRO A 1 97 ? -12.137 5.843 46.119 1.00 47.50 97 PRO A O 1
ATOM 767 N N . SER A 1 98 ? -11.844 4.862 44.114 1.00 53.56 98 SER A N 1
ATOM 768 C CA . SER A 1 98 ? -10.581 4.207 44.442 1.00 53.56 98 SER A CA 1
ATOM 769 C C . SER A 1 98 ? -9.546 5.260 44.836 1.00 53.56 98 SER A C 1
ATOM 771 O O . SER A 1 98 ? -9.055 6.002 43.984 1.00 53.56 98 SER A O 1
ATOM 773 N N . SER A 1 99 ? -9.209 5.332 46.121 1.00 51.53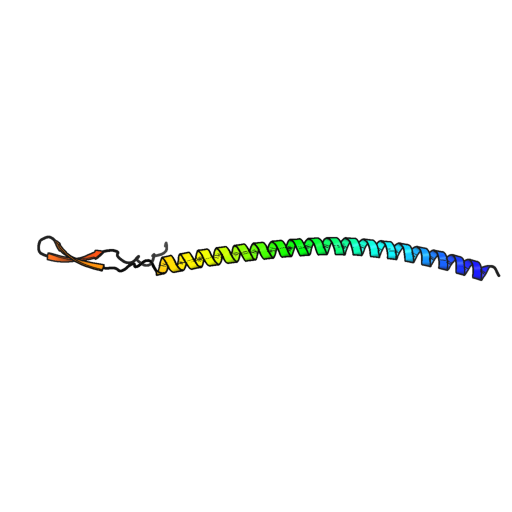 99 SER A N 1
ATOM 774 C CA . SER A 1 99 ? -8.014 6.025 46.588 1.00 51.53 99 SER A CA 1
ATOM 775 C C . SER A 1 99 ? -6.802 5.310 45.988 1.00 51.53 99 SER A C 1
ATOM 777 O O . SER A 1 99 ? -6.526 4.160 46.337 1.00 51.53 99 SER A O 1
ATOM 779 N N . GLY A 1 100 ? -6.143 5.963 45.028 1.00 40.09 100 GLY A N 1
ATOM 780 C CA . GLY A 1 100 ? -4.917 5.476 44.395 1.00 40.09 100 GLY A CA 1
ATOM 781 C C . GLY A 1 100 ? -3.786 5.273 45.412 1.00 40.09 100 GLY A C 1
ATOM 782 O O . GLY A 1 100 ? -3.857 5.813 46.518 1.00 40.09 100 GLY A O 1
ATOM 783 N N . PRO A 1 101 ? -2.762 4.475 45.065 1.00 54.31 101 PRO A N 1
ATOM 784 C CA . PRO A 1 101 ? -1.707 4.118 46.001 1.00 54.31 101 PRO A CA 1
ATOM 785 C C . PRO A 1 101 ? -0.825 5.336 46.310 1.00 54.31 101 PRO A C 1
ATOM 787 O O . PRO A 1 101 ? -0.446 6.075 45.398 1.00 54.31 101 PRO A O 1
ATOM 790 N N . CYS A 1 102 ? -0.538 5.535 47.600 1.00 42.38 102 CYS A N 1
ATOM 791 C CA . CYS A 1 102 ? 0.542 6.392 48.088 1.00 42.38 102 CYS A CA 1
ATOM 792 C C . CYS A 1 102 ? 1.912 5.782 47.783 1.00 42.38 102 CYS A C 1
ATOM 794 O O . CYS A 1 102 ? 2.014 4.533 47.807 1.00 42.38 102 CYS A O 1
#

Foldseek 3Di:
DVPVVVVVVVVVVVVVVVVVVVVVVVVVVVVVVVVVVVVVVVVVVVVVVVVVVVVVVVVVVVVVVCVVVPPPLVFDWDWDADPNDTDTDTDSDDDDPDPDDD

Sequence (102 aa):
MTKARIDHRQRAIELSAALEITKFQRDAYRAQIEKLEQRLADADRRAERAEARLHEATQMLSNLALQAVSLPTRSNATEVLVDGKSILRLNNPGLPPSSGPC

Radius of gyration: 40.46 Å; Cα contacts (8 Å, |Δi|>4): 31; chains: 1; bounding box: 69×15×120 Å

pLDDT: mean 86.34, std 15.82, range [40.09, 98.56]

Mean predicted aligned error: 13.94 Å